Protein AF-G4YSA9-F1 (afdb_monomer_lite)

Organism: Phytophthora sojae (strain P6497) (NCBI:txid1094619)

Foldseek 3Di:
DDDVLNVVVVVVVVVVVVVCVVCVVVVVPDDPPPCPVVVVVVVVVVVVVVVSVVVSVVVVVCVVVVHDDDDDD

Secondary structure (DSSP, 8-state):
---HHHHHHHHHHHHHHHHHHHSHHHHHHS-TTSTHHHHHHHHHHHHHHHHHHHHHHHHHHHHHTT-------

pLDDT: mean 73.0, std 9.22, range [47.56, 87.06]

Structure (mmCIF, N/CA/C/O backbone):
data_AF-G4YSA9-F1
#
_entry.id   AF-G4YSA9-F1
#
loop_
_atom_site.group_PDB
_atom_site.id
_atom_site.type_symbol
_atom_site.label_atom_id
_atom_site.label_alt_id
_atom_site.label_comp_id
_atom_site.label_asym_id
_atom_site.label_entity_id
_atom_site.label_seq_id
_atom_site.pdbx_PDB_ins_code
_atom_site.Cartn_x
_atom_site.Cartn_y
_atom_site.Cartn_z
_atom_site.occupancy
_atom_site.B_iso_or_equiv
_atom_site.auth_seq_id
_atom_site.auth_comp_id
_atom_site.auth_asym_id
_atom_site.auth_atom_id
_atom_site.pdbx_PDB_model_num
ATOM 1 N N . MET A 1 1 ? -11.710 -11.063 12.228 1.00 52.38 1 MET A N 1
ATOM 2 C CA . MET A 1 1 ? -12.089 -10.074 11.198 1.00 52.38 1 MET A CA 1
ATOM 3 C C . MET A 1 1 ? -11.031 -8.989 11.215 1.00 52.38 1 MET A C 1
ATOM 5 O O . MET A 1 1 ? -10.794 -8.457 12.290 1.00 52.38 1 MET A O 1
ATOM 9 N N . CYS A 1 2 ? -10.339 -8.734 10.102 1.00 55.31 2 CYS A N 1
ATOM 10 C CA . CYS A 1 2 ? -9.338 -7.663 10.059 1.00 55.31 2 CYS A CA 1
ATOM 11 C C . CYS A 1 2 ? -10.046 -6.313 10.194 1.00 55.31 2 CYS A C 1
ATOM 13 O O . CYS A 1 2 ? -11.071 -6.094 9.544 1.00 55.31 2 CYS A O 1
ATOM 15 N N . ASN A 1 3 ? -9.516 -5.423 11.033 1.00 62.88 3 ASN A N 1
ATOM 16 C CA . ASN A 1 3 ? -9.990 -4.042 11.097 1.00 62.88 3 ASN A CA 1
ATOM 17 C C . ASN A 1 3 ? -9.872 -3.430 9.683 1.00 62.88 3 ASN A C 1
ATOM 19 O O . ASN A 1 3 ? -8.855 -3.674 9.028 1.00 62.88 3 ASN A O 1
ATOM 23 N N . PRO A 1 4 ? -10.857 -2.653 9.191 1.00 63.78 4 PRO A N 1
ATOM 24 C CA . PRO A 1 4 ? -10.767 -1.949 7.910 1.00 63.78 4 PRO A CA 1
ATOM 25 C C . PRO A 1 4 ? -9.402 -1.281 7.659 1.00 63.78 4 PRO A C 1
ATOM 27 O O . PRO A 1 4 ? -8.890 -1.326 6.543 1.00 63.78 4 PRO A O 1
ATOM 30 N N . ILE A 1 5 ? -8.759 -0.760 8.710 1.00 66.19 5 ILE A N 1
ATOM 31 C CA . ILE A 1 5 ? -7.413 -0.170 8.657 1.00 66.19 5 ILE A CA 1
ATOM 32 C C . ILE A 1 5 ? -6.340 -1.211 8.282 1.00 66.19 5 ILE A C 1
ATOM 34 O O . ILE A 1 5 ? -5.541 -0.987 7.374 1.00 66.19 5 ILE A O 1
ATOM 38 N N . GLU A 1 6 ? -6.334 -2.378 8.927 1.00 67.06 6 GLU A N 1
ATOM 39 C CA . GLU A 1 6 ? -5.411 -3.484 8.616 1.00 67.06 6 GLU A CA 1
ATOM 40 C C . GLU A 1 6 ? -5.675 -4.083 7.225 1.00 67.06 6 GLU A C 1
ATOM 42 O O . GLU A 1 6 ? -4.743 -4.505 6.528 1.00 67.06 6 GLU A O 1
ATOM 47 N N . GLY A 1 7 ? -6.941 -4.081 6.797 1.00 72.25 7 GLY A N 1
ATOM 48 C CA . GLY A 1 7 ? -7.348 -4.448 5.443 1.00 72.25 7 GLY A CA 1
ATOM 49 C C . GLY A 1 7 ? -6.709 -3.537 4.394 1.00 72.25 7 GLY A C 1
ATOM 50 O O . GLY A 1 7 ? -6.096 -4.030 3.446 1.00 72.25 7 GLY A O 1
ATOM 51 N N . CYS A 1 8 ? -6.755 -2.219 4.605 1.00 73.12 8 CYS A N 1
ATOM 52 C CA . CYS A 1 8 ? -6.150 -1.234 3.707 1.00 73.12 8 CYS A CA 1
ATOM 53 C C . CYS A 1 8 ? -4.630 -1.416 3.565 1.00 73.12 8 CYS A C 1
ATOM 55 O O . CYS A 1 8 ? -4.122 -1.426 2.441 1.00 73.12 8 CYS A O 1
ATOM 57 N N . PHE A 1 9 ? -3.897 -1.647 4.662 1.00 76.88 9 PHE A N 1
ATOM 58 C CA . PHE A 1 9 ? -2.452 -1.920 4.585 1.00 76.88 9 PHE A CA 1
ATOM 59 C C . PHE A 1 9 ? -2.138 -3.227 3.869 1.00 76.88 9 PHE A C 1
ATOM 61 O O . PHE A 1 9 ? -1.159 -3.304 3.128 1.00 76.88 9 PHE A O 1
ATOM 68 N N . SER A 1 10 ? -2.970 -4.250 4.054 1.00 78.25 10 SER A N 1
ATOM 69 C CA . SER A 1 10 ? -2.800 -5.536 3.377 1.00 78.25 10 SER A CA 1
ATOM 70 C C . SER A 1 10 ? -2.983 -5.403 1.864 1.00 78.25 10 SER A C 1
ATOM 72 O O . SER A 1 10 ? -2.178 -5.940 1.101 1.00 78.25 10 SER A O 1
ATOM 74 N N . VAL A 1 11 ? -3.980 -4.627 1.427 1.00 78.88 11 VAL A N 1
ATOM 75 C CA . VAL A 1 11 ? -4.221 -4.320 0.008 1.00 78.88 11 VAL A CA 1
ATOM 76 C C . VAL A 1 11 ? -3.078 -3.488 -0.577 1.00 78.88 11 VAL A C 1
ATOM 78 O O . VAL A 1 11 ? -2.533 -3.861 -1.616 1.00 78.88 11 VAL A O 1
ATOM 81 N N . LEU A 1 12 ? -2.647 -2.424 0.109 1.00 81.94 12 LEU A N 1
ATOM 82 C CA . LEU A 1 12 ? -1.524 -1.587 -0.328 1.00 81.94 12 LEU A CA 1
ATOM 83 C C . LEU A 1 12 ? -0.228 -2.402 -0.446 1.00 81.94 12 LEU A C 1
ATOM 85 O O . LEU A 1 12 ? 0.461 -2.348 -1.463 1.00 81.94 12 LEU A O 1
ATOM 89 N N . LYS A 1 13 ? 0.074 -3.229 0.559 1.00 82.12 13 LYS A N 1
ATOM 90 C CA . LYS A 1 13 ? 1.232 -4.131 0.560 1.00 82.12 13 LYS A CA 1
ATOM 91 C C . LYS A 1 13 ? 1.183 -5.121 -0.602 1.00 82.12 13 LYS A C 1
ATOM 93 O O . LYS A 1 13 ? 2.213 -5.373 -1.225 1.00 82.12 13 LYS A O 1
ATOM 98 N N . ALA A 1 14 ? 0.016 -5.691 -0.903 1.00 83.75 14 ALA A N 1
ATOM 99 C CA . ALA A 1 14 ? -0.150 -6.596 -2.037 1.00 83.75 14 ALA A CA 1
ATOM 100 C C . ALA A 1 14 ? 0.055 -5.876 -3.380 1.00 83.75 14 ALA A C 1
ATOM 102 O O . ALA A 1 14 ? 0.710 -6.426 -4.265 1.00 83.75 14 ALA A O 1
ATOM 103 N N . ALA A 1 15 ? -0.445 -4.646 -3.520 1.00 78.81 15 ALA A N 1
ATOM 104 C CA . ALA A 1 15 ? -0.258 -3.830 -4.717 1.00 78.81 15 ALA A CA 1
ATOM 105 C C . ALA A 1 15 ? 1.222 -3.478 -4.948 1.00 78.81 15 ALA A C 1
ATOM 107 O O . ALA A 1 15 ? 1.732 -3.703 -6.044 1.00 78.81 15 ALA A O 1
ATOM 108 N N . ILE A 1 16 ? 1.935 -3.035 -3.905 1.00 83.94 16 ILE A N 1
ATOM 109 C CA . ILE A 1 16 ? 3.378 -2.750 -3.969 1.00 83.94 16 ILE A CA 1
ATOM 110 C C . ILE A 1 16 ? 4.154 -4.010 -4.365 1.00 83.94 16 ILE A C 1
ATOM 112 O O . ILE A 1 16 ? 4.982 -3.964 -5.269 1.00 83.94 16 ILE A O 1
ATOM 116 N N . LYS A 1 17 ? 3.859 -5.158 -3.741 1.00 85.62 17 LYS A N 1
ATOM 117 C CA . LYS A 1 17 ? 4.514 -6.429 -4.084 1.00 85.62 17 LYS A CA 1
ATOM 118 C C . LYS A 1 17 ? 4.290 -6.832 -5.540 1.00 85.62 17 LYS A C 1
ATOM 120 O O . LYS A 1 17 ? 5.236 -7.272 -6.181 1.00 85.62 17 LYS A O 1
ATOM 125 N N . ARG A 1 18 ? 3.067 -6.682 -6.064 1.00 82.56 18 ARG A N 1
ATOM 126 C CA . ARG A 1 18 ? 2.771 -6.967 -7.479 1.00 82.56 18 ARG A CA 1
ATOM 127 C C . ARG A 1 18 ? 3.542 -6.038 -8.406 1.00 82.56 18 ARG A C 1
ATOM 129 O O . ARG A 1 18 ? 4.151 -6.520 -9.349 1.00 82.56 18 ARG A O 1
ATOM 136 N N . TYR A 1 19 ? 3.557 -4.738 -8.118 1.00 82.75 19 TYR A N 1
ATOM 137 C CA . TYR A 1 19 ? 4.308 -3.767 -8.911 1.00 82.75 19 TYR A CA 1
ATOM 138 C C . TYR A 1 19 ? 5.806 -4.093 -8.943 1.00 82.75 19 TYR A C 1
ATOM 140 O O . TYR A 1 19 ? 6.404 -4.117 -10.016 1.00 82.75 19 TYR A O 1
ATOM 148 N N . LEU A 1 20 ? 6.391 -4.411 -7.784 1.00 81.69 20 LEU A N 1
ATOM 149 C CA . LEU A 1 20 ? 7.803 -4.780 -7.676 1.00 81.69 20 LEU A CA 1
ATOM 150 C C . LEU A 1 20 ? 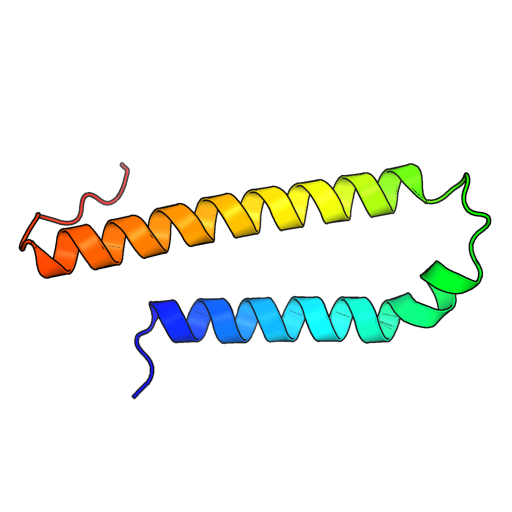8.117 -6.090 -8.401 1.00 81.69 20 LEU A C 1
ATOM 152 O O . LEU A 1 20 ? 9.149 -6.168 -9.050 1.00 81.69 20 LEU A O 1
ATOM 156 N N . ALA A 1 21 ? 7.242 -7.097 -8.321 1.00 84.06 21 ALA A N 1
ATOM 157 C CA . ALA A 1 21 ? 7.428 -8.364 -9.027 1.00 84.06 21 ALA A CA 1
ATOM 158 C C . ALA A 1 21 ? 7.368 -8.194 -10.553 1.00 84.06 21 ALA A C 1
ATOM 160 O O . ALA A 1 21 ? 8.149 -8.817 -11.260 1.00 84.06 21 ALA A O 1
ATOM 161 N N . LEU A 1 22 ? 6.467 -7.340 -11.049 1.00 82.00 22 LEU A N 1
ATOM 162 C CA . LEU A 1 22 ? 6.328 -7.055 -12.480 1.00 82.00 22 LEU A CA 1
ATOM 163 C C . LEU A 1 22 ? 7.467 -6.185 -13.018 1.00 82.00 22 LEU A C 1
ATOM 165 O O . LEU A 1 22 ? 7.911 -6.393 -14.137 1.00 82.00 22 LEU A O 1
ATOM 169 N N . SER A 1 23 ? 7.949 -5.233 -12.219 1.00 75.62 23 SER A N 1
ATOM 170 C CA . SER A 1 23 ? 9.012 -4.303 -12.625 1.00 75.62 23 SER A CA 1
ATOM 171 C C . SER A 1 23 ? 10.420 -4.844 -12.349 1.00 75.62 23 SER A C 1
ATOM 173 O O . SER A 1 23 ? 11.396 -4.143 -12.597 1.00 75.62 23 SER A O 1
ATOM 175 N N . HIS A 1 24 ? 10.550 -6.048 -11.780 1.00 77.69 24 HIS A N 1
ATOM 176 C CA . HIS A 1 24 ? 11.817 -6.561 -11.254 1.00 77.69 24 HIS A CA 1
ATOM 177 C C . HIS A 1 24 ? 12.901 -6.671 -12.334 1.00 77.69 24 HIS A C 1
ATOM 179 O O . HIS A 1 24 ? 14.010 -6.176 -12.139 1.00 77.69 24 HIS A O 1
ATOM 185 N N . ASP A 1 25 ? 12.574 -7.271 -13.480 1.00 73.19 25 ASP A N 1
ATOM 186 C CA . ASP A 1 25 ? 13.532 -7.454 -14.574 1.00 73.19 25 ASP A CA 1
ATOM 187 C C . ASP A 1 25 ? 13.923 -6.120 -15.222 1.00 73.19 25 ASP A C 1
ATOM 189 O O . ASP A 1 25 ? 15.106 -5.891 -15.481 1.00 73.19 25 ASP A O 1
ATOM 193 N N . ASP A 1 26 ? 12.972 -5.195 -15.378 1.00 70.75 26 ASP A N 1
ATOM 194 C CA . ASP A 1 26 ? 13.217 -3.841 -15.895 1.00 70.75 26 ASP A CA 1
ATOM 195 C C . ASP A 1 26 ? 14.109 -3.018 -14.947 1.00 70.75 26 ASP A C 1
ATOM 197 O O . ASP A 1 26 ? 14.996 -2.282 -15.385 1.00 70.75 26 ASP A O 1
ATOM 201 N N . MET A 1 27 ? 13.928 -3.168 -13.628 1.00 67.31 27 MET A N 1
ATOM 202 C CA . MET A 1 27 ? 14.786 -2.527 -12.624 1.00 67.31 27 MET A CA 1
ATOM 203 C C . MET A 1 27 ? 16.216 -3.082 -12.631 1.00 67.31 27 MET A C 1
ATOM 205 O O . MET A 1 27 ? 17.156 -2.341 -12.345 1.00 67.31 27 MET A O 1
ATOM 209 N N . LEU A 1 28 ? 16.393 -4.376 -12.919 1.00 69.94 28 LEU A N 1
ATOM 210 C CA . LEU A 1 28 ? 17.707 -5.024 -12.947 1.00 69.94 28 LEU A CA 1
ATOM 211 C C . LEU A 1 28 ? 18.474 -4.784 -14.252 1.00 69.94 28 LEU A C 1
ATOM 213 O O . LEU A 1 28 ? 19.705 -4.794 -14.244 1.00 69.94 28 LEU A O 1
ATOM 217 N N . SER A 1 29 ? 17.764 -4.569 -15.358 1.00 68.44 29 SER A N 1
ATOM 218 C CA . SER A 1 29 ? 18.348 -4.364 -16.689 1.00 68.44 29 SER A CA 1
ATOM 219 C C . SER A 1 29 ? 18.595 -2.890 -17.038 1.00 68.44 29 SER A C 1
ATOM 221 O O . SER A 1 29 ? 19.396 -2.597 -17.928 1.00 68.44 29 SER A O 1
ATOM 223 N N . ALA A 1 30 ? 17.994 -1.944 -16.309 1.00 62.09 30 ALA A N 1
ATOM 224 C CA . ALA A 1 30 ? 18.257 -0.519 -16.484 1.00 62.09 30 ALA A CA 1
ATOM 225 C C . ALA A 1 30 ? 19.664 -0.116 -15.977 1.00 62.09 30 ALA A C 1
ATOM 227 O O . ALA A 1 30 ? 20.038 -0.429 -14.840 1.00 62.09 30 ALA A O 1
ATOM 228 N N . PRO A 1 31 ? 20.455 0.657 -16.753 1.00 62.22 31 PRO A N 1
ATOM 229 C CA . PRO A 1 31 ? 21.684 1.263 -16.252 1.00 62.22 31 PRO A CA 1
ATOM 230 C C . PRO A 1 31 ? 21.367 2.115 -15.017 1.00 62.22 31 PRO A C 1
ATOM 232 O O . PRO A 1 31 ? 20.489 2.980 -15.076 1.00 62.22 31 PRO A O 1
ATOM 235 N N . ARG A 1 32 ? 22.106 1.913 -13.911 1.00 59.53 32 ARG A N 1
ATOM 236 C CA . ARG A 1 32 ? 21.884 2.559 -12.592 1.00 59.53 32 ARG A CA 1
ATOM 237 C C . ARG A 1 32 ? 21.683 4.090 -12.632 1.00 59.53 32 ARG A C 1
ATOM 239 O O . ARG A 1 32 ? 21.178 4.650 -11.667 1.00 59.53 32 ARG A O 1
ATOM 246 N N . GLY A 1 33 ? 22.058 4.761 -13.726 1.00 56.97 33 GLY A N 1
ATOM 247 C CA . GLY A 1 33 ? 21.919 6.206 -13.933 1.00 56.97 33 GLY A CA 1
ATOM 248 C C . GLY A 1 33 ? 20.604 6.711 -14.556 1.00 56.97 33 GLY A C 1
ATOM 249 O O . GLY A 1 33 ? 20.384 7.916 -14.518 1.00 56.97 33 GLY A O 1
ATOM 250 N N . GLN A 1 34 ? 19.724 5.863 -15.112 1.00 55.06 34 GLN A N 1
ATOM 251 C CA . GLN A 1 34 ? 18.485 6.317 -15.792 1.00 55.06 34 GLN A CA 1
ATOM 252 C C . GLN A 1 34 ? 17.195 6.169 -14.964 1.00 55.06 34 GLN A C 1
ATOM 254 O O . GLN A 1 34 ? 16.155 6.706 -15.336 1.00 55.06 34 GLN A O 1
ATOM 259 N N . MET A 1 35 ? 17.240 5.507 -13.805 1.00 56.22 35 MET A N 1
ATOM 260 C CA . MET A 1 35 ? 16.056 5.248 -12.967 1.00 56.22 35 MET A CA 1
ATOM 261 C C . MET A 1 35 ? 15.653 6.411 -12.045 1.00 56.22 35 MET A C 1
ATOM 263 O O . MET A 1 35 ? 14.965 6.191 -11.051 1.00 56.22 35 MET A O 1
ATOM 267 N N . THR A 1 36 ? 16.077 7.646 -12.302 1.00 59.47 36 THR A N 1
ATOM 268 C CA . THR A 1 36 ? 15.835 8.776 -11.386 1.00 59.47 36 THR A CA 1
ATOM 269 C C . THR A 1 36 ? 14.352 9.111 -11.245 1.00 59.47 36 THR A C 1
ATOM 271 O O . THR A 1 36 ? 13.882 9.314 -10.129 1.00 59.47 36 THR A O 1
ATOM 274 N N . ALA A 1 37 ? 13.586 9.090 -12.338 1.00 61.66 37 ALA A N 1
ATOM 275 C CA . ALA A 1 37 ? 12.151 9.380 -12.301 1.00 61.66 37 ALA A CA 1
ATOM 276 C C . ALA A 1 37 ? 11.340 8.260 -11.626 1.00 61.66 37 ALA A C 1
ATOM 278 O O . ALA A 1 37 ? 10.478 8.539 -10.795 1.00 61.66 37 ALA A O 1
ATOM 279 N N . ALA A 1 38 ? 11.651 6.995 -11.928 1.0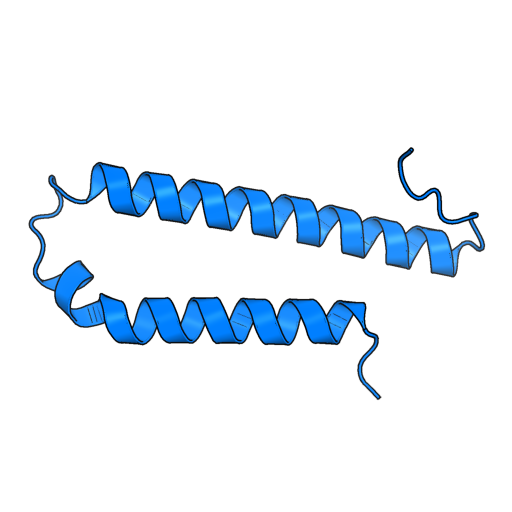0 63.31 38 ALA A N 1
ATOM 280 C CA . ALA A 1 38 ? 10.991 5.843 -11.314 1.00 63.31 38 ALA A CA 1
ATOM 281 C C . ALA A 1 38 ? 11.328 5.721 -9.818 1.00 63.31 38 ALA A C 1
ATOM 283 O O . ALA A 1 38 ? 10.430 5.490 -9.011 1.00 63.31 38 ALA A O 1
ATOM 284 N N . HIS A 1 39 ? 12.586 5.953 -9.420 1.00 62.81 39 HIS A N 1
ATOM 285 C CA . HIS A 1 39 ? 12.967 6.010 -8.006 1.00 62.81 39 HIS 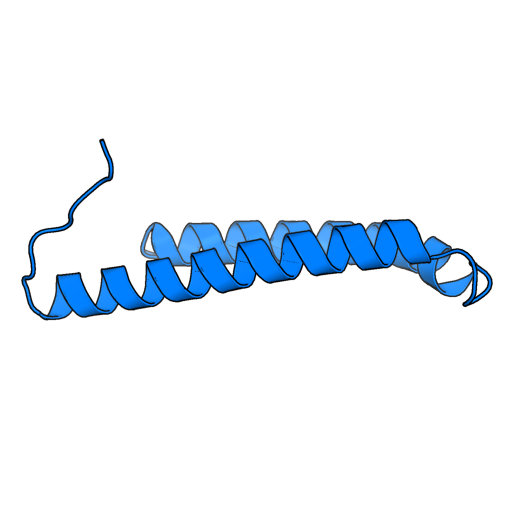A CA 1
ATOM 286 C C . HIS A 1 39 ? 12.339 7.198 -7.279 1.00 62.81 39 HIS A C 1
ATOM 288 O O . HIS A 1 39 ? 11.903 7.035 -6.144 1.00 62.81 39 HIS A O 1
ATOM 294 N N . ALA A 1 40 ? 12.253 8.373 -7.906 1.00 65.00 40 ALA A N 1
ATOM 295 C CA . ALA A 1 40 ? 11.588 9.526 -7.306 1.00 65.00 40 ALA A CA 1
ATOM 296 C C . ALA A 1 40 ? 10.080 9.279 -7.131 1.00 65.00 40 ALA A C 1
ATOM 298 O O . ALA A 1 40 ? 9.528 9.567 -6.070 1.00 65.00 40 ALA A O 1
ATOM 299 N N . ALA A 1 41 ? 9.419 8.688 -8.131 1.00 68.19 41 ALA A N 1
ATOM 300 C CA . ALA A 1 41 ? 8.012 8.308 -8.051 1.00 68.19 41 ALA A CA 1
ATOM 301 C C . ALA A 1 41 ? 7.772 7.233 -6.978 1.00 68.19 41 ALA A C 1
ATOM 303 O O . ALA A 1 41 ? 6.864 7.375 -6.160 1.00 68.19 41 ALA A O 1
ATOM 304 N N . ALA A 1 42 ? 8.622 6.203 -6.921 1.00 69.88 42 ALA A N 1
ATOM 305 C CA . ALA A 1 42 ? 8.574 5.178 -5.882 1.00 69.88 42 ALA A CA 1
ATOM 306 C C . ALA A 1 42 ? 8.827 5.771 -4.487 1.00 69.88 42 ALA A C 1
ATOM 308 O O . ALA A 1 42 ? 8.090 5.470 -3.554 1.00 69.88 42 ALA A O 1
ATOM 309 N N . GLY A 1 43 ? 9.805 6.669 -4.347 1.00 73.56 43 GLY A N 1
ATOM 310 C CA . GLY A 1 43 ? 10.091 7.386 -3.104 1.00 73.56 43 GLY A CA 1
ATOM 311 C C . GLY A 1 43 ? 8.916 8.248 -2.644 1.00 73.56 43 GLY A C 1
ATOM 312 O O . GLY A 1 43 ? 8.558 8.221 -1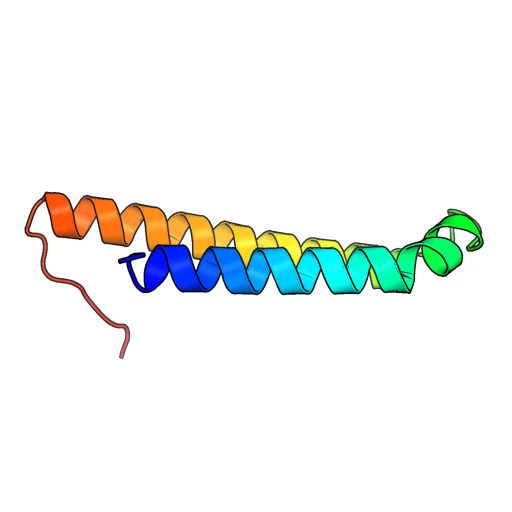.470 1.00 73.56 43 GLY A O 1
ATOM 313 N N . LYS A 1 44 ? 8.247 8.945 -3.571 1.00 73.69 44 LYS A N 1
ATOM 314 C CA . LYS A 1 44 ? 7.038 9.727 -3.280 1.00 73.69 44 LYS A CA 1
ATOM 315 C C . LYS A 1 44 ? 5.876 8.840 -2.829 1.00 73.69 44 LYS A C 1
ATOM 317 O O . LYS A 1 44 ? 5.228 9.166 -1.840 1.00 73.69 44 LYS A O 1
ATOM 322 N N . LEU A 1 45 ? 5.638 7.714 -3.504 1.00 72.56 45 LEU A N 1
ATOM 323 C CA . LEU A 1 45 ? 4.605 6.747 -3.111 1.00 72.56 45 LEU A CA 1
ATOM 324 C C . LEU A 1 45 ? 4.898 6.122 -1.741 1.00 72.56 45 LEU A C 1
ATOM 326 O O . LEU A 1 45 ? 3.988 5.976 -0.929 1.00 72.56 45 LEU A O 1
ATOM 330 N N . LEU A 1 46 ? 6.161 5.794 -1.461 1.00 75.50 46 LEU A N 1
ATOM 331 C CA . LEU A 1 46 ? 6.594 5.295 -0.155 1.00 75.50 46 LEU A CA 1
ATOM 332 C C . LEU A 1 46 ? 6.425 6.353 0.943 1.00 75.50 46 LEU A C 1
ATOM 334 O O . LEU A 1 46 ? 5.965 6.014 2.030 1.00 75.50 46 LEU A O 1
ATOM 338 N N . GLY A 1 47 ? 6.731 7.621 0.657 1.00 75.94 47 GLY A N 1
ATOM 339 C CA . GLY A 1 47 ? 6.502 8.740 1.574 1.00 75.94 47 GLY A CA 1
ATOM 340 C C . GLY A 1 47 ? 5.022 8.918 1.911 1.00 75.94 47 GLY A C 1
ATOM 341 O O . GLY A 1 47 ? 4.655 8.924 3.081 1.00 75.94 47 GLY A O 1
ATOM 342 N N . GLN A 1 48 ? 4.155 8.943 0.895 1.00 75.25 48 GLN A N 1
ATOM 343 C CA . GLN A 1 48 ? 2.701 9.032 1.083 1.00 75.25 48 GLN A CA 1
ATOM 344 C C . GLN A 1 48 ? 2.143 7.824 1.852 1.00 75.25 48 GLN A C 1
ATOM 346 O O . GLN A 1 48 ? 1.289 7.972 2.725 1.00 75.25 48 GLN A O 1
ATOM 351 N N . ALA A 1 49 ? 2.652 6.620 1.573 1.00 75.00 49 ALA A N 1
ATOM 352 C CA . ALA A 1 49 ? 2.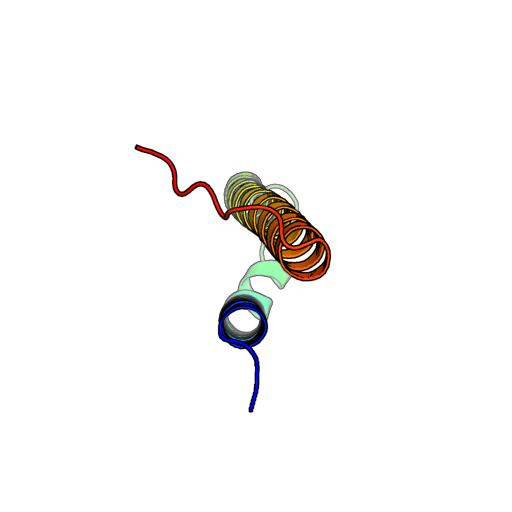282 5.416 2.310 1.00 75.00 49 ALA A CA 1
ATOM 353 C C . ALA A 1 49 ? 2.729 5.470 3.781 1.00 75.00 49 ALA A C 1
ATOM 355 O O . ALA A 1 49 ? 1.998 5.003 4.655 1.00 75.00 49 ALA A O 1
ATOM 356 N N . ALA A 1 50 ? 3.900 6.046 4.066 1.00 76.88 50 ALA A N 1
ATOM 357 C CA . ALA A 1 50 ? 4.402 6.232 5.424 1.00 76.88 50 ALA A CA 1
ATOM 358 C C . ALA A 1 50 ? 3.588 7.279 6.204 1.00 76.88 50 ALA A C 1
ATOM 360 O O . ALA A 1 50 ? 3.249 7.040 7.362 1.00 76.88 50 ALA A O 1
ATOM 361 N N . GLU A 1 51 ? 3.206 8.392 5.570 1.00 79.06 51 GLU A N 1
ATOM 362 C CA . GLU A 1 51 ? 2.315 9.396 6.169 1.00 79.06 51 GLU A CA 1
ATOM 363 C C . GLU A 1 51 ? 0.941 8.804 6.499 1.00 79.06 51 GLU A C 1
ATOM 365 O O . GLU A 1 51 ? 0.449 8.952 7.619 1.00 79.06 51 GLU A O 1
ATOM 370 N N . MET A 1 52 ? 0.350 8.049 5.569 1.00 78.25 52 MET A N 1
ATOM 371 C CA . MET A 1 52 ? -0.896 7.323 5.824 1.00 78.25 52 MET A CA 1
ATOM 372 C C . MET A 1 52 ? -0.751 6.298 6.955 1.00 78.25 52 MET A C 1
ATOM 374 O O . MET A 1 52 ? -1.640 6.192 7.798 1.00 78.25 52 MET A O 1
ATOM 378 N N . ALA A 1 53 ? 0.356 5.550 7.001 1.00 80.62 53 ALA A N 1
ATOM 379 C CA . ALA A 1 53 ? 0.648 4.614 8.087 1.00 80.62 53 ALA A CA 1
ATOM 380 C C . ALA A 1 53 ? 0.682 5.303 9.453 1.00 80.62 53 ALA A C 1
ATOM 382 O O . ALA A 1 53 ? 0.071 4.805 10.403 1.00 80.62 53 ALA A O 1
ATOM 383 N N . LEU A 1 54 ? 1.334 6.462 9.539 1.00 81.44 54 LEU A N 1
ATOM 384 C CA . LEU A 1 54 ? 1.378 7.262 10.757 1.00 81.44 54 LEU A CA 1
ATOM 385 C C . LEU A 1 54 ? -0.016 7.759 11.155 1.00 81.44 54 LEU A C 1
ATOM 387 O O . LEU A 1 54 ? -0.417 7.573 12.304 1.00 81.44 54 LEU A O 1
ATOM 391 N N . HIS A 1 55 ? -0.776 8.311 10.207 1.00 80.31 55 HIS A N 1
ATOM 392 C CA . HIS A 1 55 ? -2.132 8.800 10.457 1.00 80.31 55 HIS A CA 1
ATOM 393 C C . HIS A 1 55 ? -3.059 7.675 10.941 1.00 80.31 55 HIS A C 1
ATOM 395 O O . HIS A 1 55 ? -3.793 7.831 11.915 1.00 80.31 55 HIS A O 1
ATOM 401 N N . CYS A 1 56 ? -2.995 6.498 10.315 1.00 75.38 56 CYS A N 1
ATOM 402 C CA . CYS A 1 56 ? -3.751 5.328 10.754 1.00 75.38 56 CYS A CA 1
ATOM 403 C C . CYS A 1 56 ? -3.344 4.869 12.160 1.00 75.38 56 CYS A C 1
ATOM 405 O O . CYS A 1 56 ? -4.213 4.532 12.963 1.00 75.38 56 CYS A O 1
ATOM 407 N N . ALA A 1 57 ? -2.048 4.868 12.485 1.00 81.50 57 ALA A N 1
ATOM 408 C CA . ALA A 1 57 ? -1.576 4.511 13.819 1.00 81.50 57 ALA A CA 1
ATOM 409 C C . ALA A 1 57 ? -2.083 5.500 14.882 1.00 81.50 57 ALA A C 1
ATOM 411 O O . ALA A 1 57 ? -2.567 5.078 15.933 1.00 81.50 57 ALA A O 1
ATOM 412 N N . GLN A 1 58 ? -2.036 6.801 14.592 1.00 82.75 58 GLN A N 1
ATOM 413 C CA . GLN A 1 58 ? -2.567 7.852 15.462 1.00 82.75 58 GLN A CA 1
ATOM 414 C C . GLN A 1 58 ? -4.078 7.713 15.663 1.00 82.75 58 GLN A C 1
ATOM 416 O O . GLN A 1 58 ? -4.534 7.737 16.802 1.00 82.75 58 GLN A O 1
ATOM 421 N N . ALA A 1 59 ? -4.839 7.463 14.595 1.00 77.69 59 ALA A N 1
ATOM 422 C CA . ALA A 1 59 ? -6.281 7.230 14.671 1.00 77.69 59 ALA A CA 1
ATOM 423 C C . ALA A 1 59 ? -6.631 6.017 15.552 1.00 77.69 59 ALA A C 1
ATOM 425 O O . ALA A 1 59 ? -7.551 6.076 16.365 1.00 77.69 59 ALA A O 1
ATOM 426 N N . VAL A 1 60 ? -5.867 4.922 15.455 1.00 81.50 60 VAL A N 1
ATOM 427 C CA . VAL A 1 60 ? -6.048 3.746 16.323 1.00 81.50 60 VAL A CA 1
ATOM 428 C C . VAL A 1 60 ? -5.749 4.079 17.788 1.00 81.50 60 VAL A C 1
ATOM 430 O O . VAL A 1 60 ? -6.457 3.611 18.680 1.00 81.50 60 VAL A O 1
ATOM 433 N N . VAL A 1 61 ? -4.710 4.872 18.060 1.00 83.69 61 VAL A N 1
ATOM 434 C CA . VAL A 1 61 ? -4.371 5.306 19.425 1.00 83.69 61 VAL A CA 1
ATOM 435 C C . VAL A 1 61 ? -5.448 6.233 19.995 1.00 83.69 61 VAL A C 1
ATOM 437 O O . VAL A 1 61 ? -5.871 6.019 21.129 1.00 83.69 61 VAL A O 1
ATOM 440 N N . ALA A 1 62 ? -5.931 7.197 19.212 1.00 80.81 62 ALA A N 1
ATOM 441 C CA . ALA A 1 62 ? -7.015 8.105 19.583 1.00 80.81 62 ALA A CA 1
ATOM 442 C C . ALA A 1 62 ? -8.307 7.334 19.905 1.00 80.81 62 ALA A C 1
ATOM 444 O O . ALA A 1 62 ? -8.893 7.507 20.974 1.00 80.81 62 ALA A O 1
ATOM 445 N N . ALA A 1 63 ? -8.682 6.372 19.055 1.00 76.69 63 ALA A N 1
ATOM 446 C CA . ALA A 1 63 ? -9.835 5.504 19.291 1.00 76.69 63 ALA A CA 1
ATOM 447 C C . ALA A 1 63 ? -9.705 4.692 20.593 1.00 76.69 63 ALA A C 1
ATOM 449 O O . ALA A 1 63 ? -10.665 4.587 21.353 1.00 76.69 63 ALA A O 1
ATOM 450 N N . LYS A 1 64 ? -8.510 4.163 20.901 1.00 80.56 64 LYS A N 1
ATOM 451 C CA . LYS A 1 64 ? -8.246 3.475 22.181 1.00 80.56 64 LYS A CA 1
ATOM 452 C C . LYS A 1 64 ? -8.377 4.398 23.393 1.00 80.56 64 LYS A C 1
ATOM 454 O O . LYS A 1 64 ? -8.691 3.919 24.477 1.00 80.56 64 LYS A O 1
ATOM 459 N N . ARG A 1 65 ? -8.122 5.696 23.222 1.00 86.81 65 ARG A N 1
ATOM 460 C CA . ARG A 1 65 ? -8.274 6.725 24.260 1.00 86.81 65 ARG A CA 1
ATOM 461 C C . ARG A 1 65 ? -9.698 7.280 24.358 1.00 86.81 65 ARG A C 1
ATOM 463 O O . ARG A 1 65 ? -9.959 8.083 25.245 1.00 86.81 65 ARG A O 1
ATOM 470 N N . GLY A 1 66 ? -10.612 6.849 23.484 1.00 87.06 66 GLY A N 1
ATOM 471 C CA . GLY A 1 66 ? -11.969 7.392 23.407 1.00 87.06 66 GLY A CA 1
ATOM 472 C C . GLY A 1 66 ? -12.017 8.821 22.861 1.00 87.06 66 GLY A C 1
ATOM 473 O O . GLY A 1 66 ? -13.000 9.524 23.079 1.00 87.06 66 GLY A O 1
ATOM 474 N N . GLU A 1 67 ? -10.961 9.265 22.176 1.00 83.19 67 GLU A N 1
ATOM 475 C CA . GLU A 1 67 ? -10.914 10.587 21.559 1.00 83.19 67 GLU A CA 1
ATOM 476 C C . GLU A 1 67 ? -11.839 10.614 20.325 1.00 83.19 67 GLU A C 1
ATOM 478 O O . GLU A 1 67 ? -11.855 9.659 19.537 1.00 83.19 67 GLU A O 1
ATOM 483 N N . PRO A 1 68 ? -12.633 11.682 20.135 1.00 74.25 68 PRO A N 1
ATOM 484 C CA . PRO A 1 68 ? -13.509 11.801 18.978 1.00 74.25 68 PRO A CA 1
ATOM 485 C C . PRO A 1 68 ? -12.686 11.900 17.684 1.00 74.25 68 PRO A C 1
ATOM 487 O O . PRO A 1 68 ? -11.799 12.740 17.553 1.00 74.25 68 PRO A O 1
ATOM 490 N N . MET A 1 69 ? -13.000 11.042 16.710 1.00 69.69 69 MET A N 1
ATOM 491 C CA . MET A 1 69 ? -12.368 11.044 15.386 1.00 69.69 69 MET A CA 1
ATOM 492 C C . MET A 1 69 ? -12.798 12.282 14.588 1.00 69.69 69 MET A C 1
ATOM 494 O O . MET A 1 69 ? -13.970 12.409 14.231 1.00 69.69 69 MET A O 1
ATOM 498 N N . VAL A 1 70 ? -11.852 13.171 14.274 1.00 66.19 70 VAL A N 1
ATOM 499 C CA . VAL A 1 70 ? -12.087 14.336 13.410 1.00 66.19 70 VAL A CA 1
ATOM 500 C C . VAL A 1 70 ? -11.753 13.952 11.972 1.00 66.19 70 VAL A C 1
ATOM 502 O O . VAL A 1 70 ? -10.590 13.756 11.625 1.00 66.19 70 VAL A O 1
ATOM 505 N N . TYR A 1 71 ? 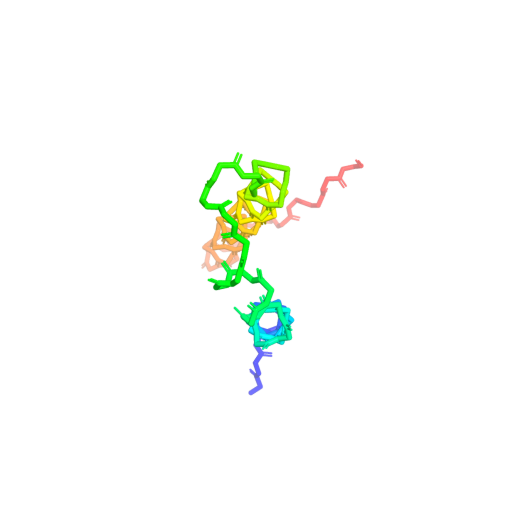-12.777 13.831 11.132 1.00 64.31 71 TYR A N 1
ATOM 506 C CA . TYR A 1 71 ? -12.595 13.774 9.684 1.00 64.31 71 TYR A CA 1
ATOM 507 C C . TYR A 1 71 ? -12.475 15.215 9.172 1.00 64.31 71 TYR A C 1
ATOM 509 O O . TYR A 1 71 ? -13.248 16.075 9.592 1.00 64.31 71 TYR A O 1
ATOM 517 N N . GLY A 1 72 ? -11.471 15.494 8.334 1.00 69.44 72 GLY A N 1
ATOM 518 C CA . GLY A 1 72 ? -11.272 16.828 7.757 1.00 69.44 72 GLY A CA 1
ATOM 519 C C . GLY A 1 72 ? -12.512 17.320 7.001 1.00 69.44 72 GLY A C 1
ATOM 520 O O . GLY A 1 72 ? -13.267 16.508 6.466 1.00 69.44 72 GLY A O 1
ATOM 521 N N . THR A 1 73 ? -12.716 18.639 6.999 1.00 47.56 73 THR A N 1
ATOM 522 C CA . THR A 1 73 ? -13.767 19.335 6.234 1.00 47.56 73 THR A CA 1
ATOM 523 C C . THR A 1 73 ? -13.501 19.314 4.741 1.00 47.56 73 THR A C 1
ATOM 525 O O . THR A 1 73 ? -12.327 19.564 4.377 1.00 47.56 73 THR A O 1
#

Radius of gyration: 16.79 Å; chains: 1; bounding box: 36×29×41 Å

Sequence (73 aa):
MCNPIEGCFSVLKAAIKRYLALSHDDMLSAPRGQMTAAHAAAGKLLGQAAEMALHCAQAVVAAKRGEPMVYGT